Protein AF-A0A3C0BXC3-F1 (afdb_monomer_lite)

pLDDT: mean 95.16, std 4.07, range [66.94, 98.06]

Structure (mmCIF, N/CA/C/O backbone):
data_AF-A0A3C0BXC3-F1
#
_entry.id   AF-A0A3C0BXC3-F1
#
loop_
_atom_site.group_PDB
_atom_site.id
_atom_site.type_symbol
_atom_site.label_atom_id
_atom_site.label_alt_id
_atom_site.label_comp_id
_atom_site.label_asym_id
_atom_site.label_entity_id
_atom_site.label_seq_id
_atom_site.pdbx_PDB_ins_code
_atom_site.Cartn_x
_atom_site.Cartn_y
_atom_site.Cartn_z
_atom_site.occupancy
_atom_site.B_iso_or_equiv
_atom_site.auth_seq_id
_atom_site.auth_comp_id
_atom_site.auth_asym_id
_atom_site.auth_atom_id
_atom_site.pdbx_PDB_model_num
ATOM 1 N N . GLY A 1 1 ? 7.201 -4.815 9.035 1.00 66.94 1 GLY A N 1
ATOM 2 C CA . GLY A 1 1 ? 7.511 -3.634 8.212 1.00 66.94 1 GLY A CA 1
ATOM 3 C C . GLY A 1 1 ? 7.528 -2.364 9.036 1.00 66.94 1 GLY A C 1
ATOM 4 O O . GLY A 1 1 ? 6.734 -1.478 8.771 1.00 66.94 1 GLY A O 1
ATOM 5 N N . ARG A 1 2 ? 8.408 -2.254 10.042 1.00 84.25 2 ARG A N 1
ATOM 6 C CA . ARG A 1 2 ? 8.601 -0.978 10.747 1.00 84.25 2 ARG A CA 1
ATOM 7 C C . ARG A 1 2 ? 9.352 -0.025 9.815 1.00 84.25 2 ARG A C 1
ATOM 9 O O . ARG A 1 2 ? 10.370 -0.431 9.266 1.00 84.25 2 ARG A O 1
ATOM 16 N N . GLY A 1 3 ? 8.877 1.212 9.679 1.00 89.25 3 GLY A N 1
ATOM 17 C CA . GLY A 1 3 ? 9.511 2.222 8.823 1.00 89.25 3 GLY A CA 1
ATOM 18 C C . GLY A 1 3 ? 9.083 2.186 7.352 1.00 89.25 3 GLY A C 1
ATOM 19 O O . GLY A 1 3 ? 9.674 2.896 6.548 1.00 89.25 3 GLY A O 1
ATOM 20 N N . THR A 1 4 ? 8.068 1.391 7.001 1.00 89.88 4 THR A N 1
ATOM 21 C CA . THR A 1 4 ? 7.428 1.429 5.680 1.00 89.88 4 THR A CA 1
ATOM 22 C C . THR A 1 4 ? 5.978 1.855 5.850 1.00 89.88 4 THR A C 1
ATOM 24 O O . THR A 1 4 ? 5.234 1.211 6.590 1.00 89.88 4 THR A O 1
ATOM 27 N N . ASP A 1 5 ? 5.579 2.921 5.161 1.00 92.38 5 ASP A N 1
ATOM 28 C CA . ASP A 1 5 ? 4.215 3.437 5.234 1.00 92.38 5 ASP A CA 1
ATOM 29 C C . ASP A 1 5 ? 3.217 2.475 4.581 1.00 92.38 5 ASP A C 1
ATOM 31 O O . ASP A 1 5 ? 3.416 1.995 3.461 1.00 92.38 5 ASP A O 1
ATOM 35 N N . ILE A 1 6 ? 2.100 2.228 5.269 1.00 94.31 6 ILE A N 1
ATOM 36 C CA . ILE A 1 6 ? 0.989 1.443 4.732 1.00 94.31 6 ILE A CA 1
ATOM 37 C C . ILE A 1 6 ? 0.123 2.369 3.880 1.00 94.31 6 ILE A C 1
ATOM 39 O O . ILE A 1 6 ? -0.688 3.144 4.387 1.00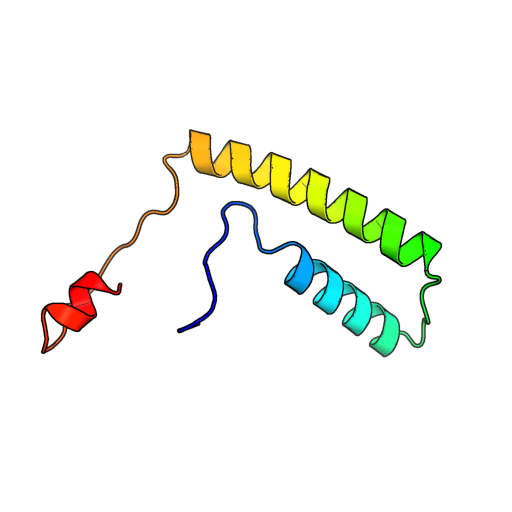 94.31 6 ILE A O 1
ATOM 43 N N . GLN A 1 7 ? 0.294 2.283 2.564 1.00 95.62 7 GLN A N 1
ATOM 44 C CA . GLN A 1 7 ? -0.519 3.027 1.607 1.00 95.62 7 GLN A CA 1
ATOM 45 C C . GLN A 1 7 ? -1.755 2.215 1.213 1.00 95.62 7 GLN A C 1
ATOM 47 O O . GLN A 1 7 ? -1.654 1.061 0.788 1.00 95.62 7 GLN A O 1
ATOM 52 N N . LEU A 1 8 ? -2.936 2.828 1.322 1.00 96.31 8 LEU A N 1
ATOM 53 C CA . LEU A 1 8 ? -4.176 2.221 0.840 1.00 96.31 8 LEU A CA 1
ATOM 54 C C . LEU A 1 8 ? -4.076 1.957 -0.666 1.00 96.31 8 LEU A C 1
ATOM 56 O O . LEU A 1 8 ? -3.742 2.858 -1.432 1.00 96.31 8 LEU A O 1
ATOM 60 N N . GLY A 1 9 ? -4.386 0.726 -1.072 1.00 94.31 9 GLY A N 1
ATOM 61 C CA . GLY A 1 9 ? -4.254 0.267 -2.457 1.00 94.31 9 GLY A CA 1
ATOM 62 C C . GLY A 1 9 ? -2.876 -0.292 -2.831 1.00 94.31 9 GLY A C 1
ATOM 63 O O . GLY A 1 9 ? -2.761 -0.895 -3.896 1.00 94.31 9 GLY A O 1
ATOM 64 N N . GLY A 1 10 ? -1.874 -0.174 -1.952 1.00 95.12 10 GLY A N 1
ATOM 65 C CA . GLY A 1 10 ? -0.492 -0.612 -2.179 1.00 95.12 10 GLY A CA 1
ATOM 66 C C . GLY A 1 10 ? 0.459 0.546 -2.498 1.00 95.12 10 GLY A C 1
ATOM 67 O O . GLY A 1 10 ? 0.018 1.641 -2.833 1.00 95.12 10 GLY A O 1
ATOM 68 N N . ASN A 1 11 ? 1.769 0.304 -2.380 1.00 94.94 11 ASN A N 1
ATOM 69 C CA . ASN A 1 11 ? 2.805 1.276 -2.741 1.00 94.94 11 ASN A CA 1
ATOM 70 C C . ASN A 1 11 ? 3.202 1.086 -4.223 1.00 94.94 11 ASN A C 1
ATOM 72 O O .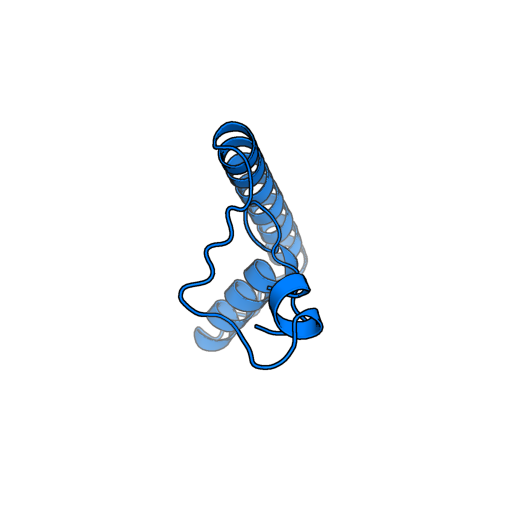 ASN A 1 11 ? 3.765 0.038 -4.552 1.00 94.94 11 ASN A O 1
ATOM 76 N N . PRO A 1 12 ? 2.933 2.061 -5.114 1.00 94.69 12 PRO A N 1
ATOM 77 C CA . PRO A 1 12 ? 3.230 1.941 -6.541 1.00 94.69 12 PRO A CA 1
ATOM 78 C C . PRO A 1 12 ? 4.708 1.709 -6.859 1.00 94.69 12 PRO A C 1
ATOM 80 O O . PRO A 1 12 ? 5.013 0.956 -7.781 1.00 94.69 12 PRO A O 1
ATOM 83 N N . ASP A 1 13 ? 5.615 2.333 -6.105 1.00 93.88 13 ASP A N 1
ATOM 84 C CA . ASP A 1 13 ? 7.051 2.252 -6.374 1.00 93.88 13 ASP A CA 1
ATOM 85 C C . ASP A 1 13 ? 7.571 0.849 -6.038 1.00 93.88 13 ASP A C 1
ATOM 87 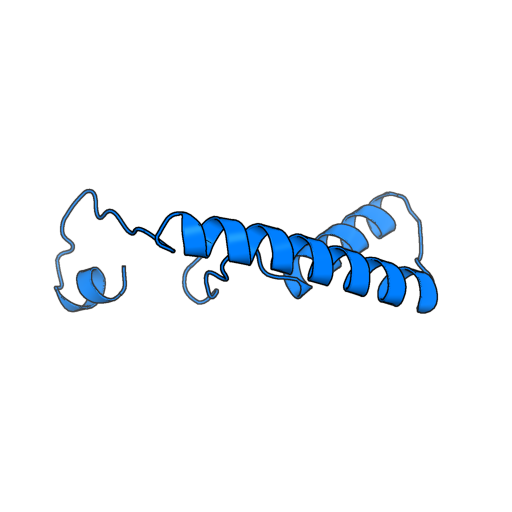O O . ASP A 1 13 ? 8.232 0.224 -6.862 1.00 93.88 13 ASP A O 1
ATOM 91 N N . MET A 1 14 ? 7.151 0.288 -4.898 1.00 94.44 14 MET A N 1
ATOM 92 C CA . MET A 1 14 ? 7.497 -1.092 -4.526 1.00 94.44 14 MET A CA 1
ATOM 93 C C . MET A 1 14 ? 6.918 -2.129 -5.500 1.00 94.44 14 MET A C 1
ATOM 95 O O . MET A 1 14 ? 7.547 -3.149 -5.770 1.00 94.44 14 MET A O 1
ATOM 99 N N . LEU A 1 15 ? 5.713 -1.891 -6.031 1.00 95.38 15 LEU A N 1
ATOM 100 C CA . LEU A 1 15 ? 5.108 -2.768 -7.039 1.00 95.38 15 LEU A CA 1
ATOM 101 C C . LEU A 1 15 ? 5.875 -2.714 -8.366 1.00 95.38 15 LEU A C 1
ATOM 103 O O . LEU A 1 15 ? 6.065 -3.746 -9.007 1.00 95.38 15 LEU A O 1
ATOM 107 N N . LEU A 1 16 ? 6.331 -1.524 -8.766 1.00 95.56 16 LEU A N 1
ATOM 108 C CA . LEU A 1 16 ? 7.137 -1.350 -9.969 1.00 95.56 16 LEU A CA 1
ATOM 109 C C . LEU A 1 16 ? 8.518 -1.999 -9.816 1.00 95.56 16 LEU A C 1
ATOM 111 O O . LEU A 1 16 ? 8.964 -2.681 -10.733 1.00 95.56 16 LEU A O 1
ATOM 115 N N . GLU A 1 17 ? 9.169 -1.835 -8.663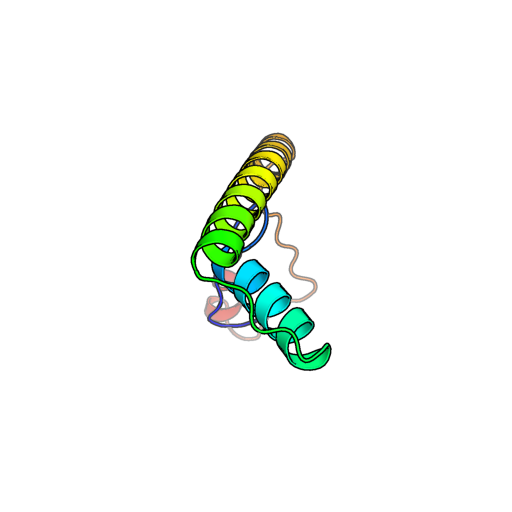 1.00 95.12 17 GLU A N 1
ATOM 116 C CA . GLU A 1 17 ? 10.432 -2.510 -8.337 1.00 95.12 17 GLU A CA 1
ATOM 117 C C . GLU A 1 17 ? 10.289 -4.035 -8.384 1.00 95.12 17 GLU A C 1
ATOM 119 O O . GLU A 1 17 ? 11.132 -4.710 -8.973 1.00 95.12 17 GLU A O 1
ATOM 124 N N . GLY A 1 18 ? 9.199 -4.580 -7.830 1.00 95.62 18 GLY A N 1
ATOM 125 C CA . GLY A 1 18 ? 8.900 -6.010 -7.910 1.00 95.62 18 GLY A CA 1
ATOM 126 C C . GLY A 1 18 ? 8.740 -6.493 -9.352 1.00 95.62 18 GLY A C 1
ATOM 127 O O . GLY A 1 18 ? 9.336 -7.495 -9.739 1.00 95.62 18 GLY A O 1
ATOM 128 N N . TRP A 1 19 ? 8.006 -5.743 -10.178 1.00 96.00 19 TRP A N 1
ATOM 129 C CA . TRP A 1 19 ? 7.871 -6.063 -11.598 1.00 96.00 19 TRP A CA 1
ATOM 130 C C . TRP A 1 19 ? 9.214 -6.008 -12.341 1.00 96.00 19 TRP A C 1
ATOM 132 O O . TRP A 1 19 ? 9.505 -6.899 -13.134 1.00 96.00 19 TRP A O 1
ATOM 142 N N . LEU A 1 20 ? 10.054 -5.005 -12.070 1.00 94.81 20 LEU A N 1
ATOM 143 C CA . LEU A 1 20 ? 11.392 -4.899 -12.661 1.00 94.81 20 LEU A CA 1
ATOM 144 C C . LEU A 1 20 ? 12.280 -6.084 -12.273 1.00 94.81 20 LEU A C 1
ATOM 146 O O . LEU A 1 20 ? 12.958 -6.639 -13.137 1.00 94.81 20 LEU A O 1
ATOM 150 N N . ALA A 1 21 ? 12.246 -6.498 -11.005 1.00 95.00 21 ALA A N 1
ATOM 151 C CA . ALA A 1 21 ? 12.971 -7.675 -10.538 1.00 95.00 21 ALA A CA 1
ATOM 152 C C . ALA A 1 21 ? 12.508 -8.948 -11.270 1.00 95.00 21 ALA A C 1
ATOM 154 O O . ALA A 1 21 ? 13.339 -9.713 -11.751 1.00 95.00 21 ALA A O 1
ATOM 155 N N . GLU A 1 22 ? 11.197 -9.131 -11.460 1.00 94.75 22 GLU A N 1
ATOM 156 C CA . GLU A 1 22 ? 10.664 -10.261 -12.233 1.00 94.75 22 GLU A CA 1
ATOM 157 C C . GLU A 1 22 ? 11.084 -10.244 -13.712 1.00 94.75 22 GLU A C 1
ATOM 159 O O . GLU A 1 22 ? 11.236 -11.308 -14.317 1.00 94.75 22 GLU A O 1
ATOM 164 N N . GLN A 1 23 ? 11.229 -9.065 -14.326 1.00 93.94 23 GLN A N 1
ATOM 165 C CA . GLN A 1 23 ? 11.740 -8.956 -15.697 1.00 93.94 23 GLN A CA 1
ATOM 166 C C . GLN A 1 23 ? 13.225 -9.316 -15.755 1.00 93.94 23 GLN A C 1
ATOM 168 O O . GLN A 1 23 ? 13.620 -10.098 -16.620 1.00 93.94 23 GLN A O 1
ATOM 173 N N . ALA A 1 24 ? 14.018 -8.831 -14.797 1.00 92.38 24 ALA A N 1
ATOM 174 C CA . ALA A 1 24 ? 15.436 -9.151 -14.693 1.00 92.38 24 ALA A CA 1
ATOM 175 C C . ALA A 1 24 ? 15.674 -10.659 -14.497 1.00 92.38 24 ALA A C 1
ATOM 177 O O . ALA A 1 24 ? 16.513 -11.237 -15.186 1.00 92.38 24 ALA A O 1
ATOM 178 N N . ASP A 1 25 ? 14.880 -11.324 -13.652 1.00 94.38 25 ASP A N 1
ATOM 179 C CA . ASP A 1 25 ? 14.948 -12.780 -13.446 1.00 94.38 25 ASP A CA 1
ATOM 180 C C . ASP A 1 25 ? 14.618 -13.578 -14.720 1.00 94.38 25 ASP A C 1
ATOM 182 O O . ASP A 1 25 ? 15.109 -14.691 -14.919 1.00 94.38 25 ASP A O 1
ATOM 186 N N . LYS A 1 26 ? 13.806 -13.004 -15.616 1.00 94.31 26 LYS A N 1
ATOM 187 C CA . LYS A 1 26 ? 13.492 -13.570 -16.940 1.00 94.31 26 LYS A CA 1
ATOM 188 C C . LYS A 1 26 ? 14.536 -13.216 -18.005 1.00 94.31 26 LYS A C 1
ATOM 190 O O . LYS A 1 26 ? 14.406 -13.673 -19.138 1.00 94.31 26 LYS A O 1
ATOM 195 N N . GLY A 1 27 ? 15.555 -12.429 -17.656 1.00 92.44 27 GLY A N 1
ATOM 196 C CA . GLY A 1 27 ? 16.567 -11.927 -18.585 1.00 92.44 27 GLY A CA 1
ATOM 197 C C . GLY A 1 27 ? 16.055 -10.834 -19.526 1.00 92.44 27 GLY A C 1
ATOM 198 O O . GLY A 1 27 ? 16.676 -10.586 -20.557 1.00 92.44 27 GLY A O 1
ATOM 199 N N . ASN A 1 28 ? 14.927 -10.199 -19.198 1.00 91.62 28 ASN A N 1
ATOM 200 C CA . ASN A 1 28 ? 14.379 -9.084 -19.958 1.00 91.62 28 ASN A CA 1
ATOM 201 C C . ASN A 1 28 ? 14.889 -7.761 -19.379 1.00 91.62 28 ASN A C 1
ATOM 203 O O . ASN A 1 28 ? 14.859 -7.556 -18.166 1.00 91.62 28 ASN A O 1
ATOM 207 N N . GLU A 1 29 ? 15.266 -6.832 -20.254 1.00 90.94 29 GLU A N 1
ATOM 208 C CA . GLU A 1 29 ? 15.549 -5.441 -19.898 1.00 90.94 29 GLU A CA 1
ATOM 209 C C . GLU A 1 29 ? 14.450 -4.550 -20.487 1.00 90.94 29 GLU A C 1
ATOM 211 O O . GLU A 1 29 ? 14.480 -4.249 -21.684 1.00 90.94 29 GLU A O 1
ATOM 216 N N . PRO A 1 30 ? 13.447 -4.154 -19.683 1.00 90.75 30 PRO A N 1
ATOM 217 C CA . PRO A 1 30 ? 12.366 -3.319 -20.171 1.00 90.75 30 PRO A CA 1
ATOM 218 C C . PRO A 1 30 ? 12.876 -1.951 -20.604 1.00 90.75 30 PRO A C 1
ATOM 220 O O . PRO A 1 30 ? 13.681 -1.308 -19.925 1.00 90.75 30 PRO A O 1
ATOM 223 N N . THR A 1 31 ? 12.352 -1.473 -21.719 1.00 94.88 31 THR A N 1
ATOM 224 C CA . THR A 1 31 ? 12.636 -0.132 -22.218 1.00 94.88 31 THR A CA 1
ATOM 225 C C . THR A 1 31 ? 12.044 0.941 -21.293 1.00 94.88 31 THR A C 1
ATOM 227 O O . THR A 1 31 ? 11.055 0.697 -20.593 1.00 94.88 31 THR A O 1
ATOM 230 N N . PRO A 1 32 ? 12.574 2.179 -21.309 1.00 93.56 32 PRO A N 1
ATOM 231 C CA . PRO A 1 32 ? 12.003 3.282 -20.532 1.00 93.56 32 PRO A CA 1
ATOM 232 C C . PRO A 1 32 ? 10.511 3.532 -20.808 1.00 93.56 32 PRO A C 1
ATOM 234 O O . PRO A 1 32 ? 9.776 3.946 -19.911 1.00 93.56 32 PRO A O 1
ATOM 237 N N . GLU A 1 33 ? 10.052 3.262 -22.033 1.00 95.06 33 GLU A N 1
ATOM 238 C CA . GLU A 1 33 ? 8.646 3.391 -22.425 1.00 95.06 33 GLU A CA 1
ATOM 239 C C . GLU A 1 33 ? 7.768 2.317 -21.770 1.00 95.06 33 GLU A C 1
ATOM 241 O O . GLU A 1 33 ? 6.704 2.638 -21.236 1.00 95.06 33 GLU A O 1
ATOM 246 N N . GLU A 1 34 ? 8.229 1.065 -21.731 1.00 93.50 34 GLU A N 1
ATOM 247 C CA . GLU A 1 34 ? 7.530 -0.035 -21.054 1.00 93.50 34 GLU A CA 1
ATOM 248 C C . GLU A 1 34 ? 7.459 0.190 -19.544 1.00 93.50 34 GLU A C 1
ATOM 250 O O . GLU A 1 34 ? 6.407 -0.017 -18.938 1.00 93.50 34 GLU A O 1
ATOM 255 N N . ILE A 1 35 ? 8.539 0.692 -18.939 1.00 94.12 35 ILE A N 1
ATOM 256 C CA . ILE A 1 35 ? 8.566 1.059 -17.517 1.00 94.12 35 ILE A CA 1
ATOM 257 C C . ILE A 1 35 ? 7.548 2.170 -17.236 1.00 94.12 35 ILE A C 1
ATOM 259 O O . ILE A 1 35 ? 6.788 2.090 -16.269 1.00 94.12 35 ILE A O 1
ATOM 263 N N . ALA A 1 36 ? 7.493 3.203 -18.082 1.00 95.50 36 ALA A N 1
ATOM 264 C CA . ALA A 1 36 ? 6.539 4.299 -17.928 1.00 95.50 36 ALA A CA 1
ATOM 265 C C . ALA A 1 36 ? 5.084 3.832 -18.101 1.00 95.50 36 ALA A C 1
ATOM 267 O O . ALA A 1 36 ? 4.208 4.241 -17.330 1.00 95.50 36 ALA A O 1
ATOM 268 N N . ALA A 1 37 ? 4.826 2.957 -19.077 1.00 96.44 37 ALA A N 1
ATOM 269 C CA . ALA A 1 37 ? 3.517 2.353 -19.292 1.00 96.44 37 ALA A CA 1
ATOM 270 C C . ALA A 1 37 ? 3.093 1.505 -18.084 1.00 96.44 37 ALA A C 1
ATOM 272 O O . ALA A 1 37 ? 1.993 1.689 -17.559 1.00 96.44 37 ALA A O 1
ATOM 273 N N . MET A 1 38 ? 3.992 0.655 -17.583 1.00 96.06 38 MET A N 1
ATOM 274 C CA . MET A 1 38 ? 3.740 -0.186 -16.417 1.00 96.06 38 MET A CA 1
ATOM 275 C C . MET A 1 38 ? 3.495 0.647 -15.158 1.00 96.06 38 MET A C 1
ATOM 277 O O . MET A 1 38 ? 2.546 0.399 -14.418 1.00 96.06 38 MET A O 1
ATOM 281 N N . ARG A 1 39 ? 4.284 1.704 -14.936 1.00 96.12 39 ARG A N 1
ATOM 282 C CA . ARG A 1 39 ? 4.081 2.631 -13.815 1.00 96.12 39 ARG A CA 1
ATOM 283 C C . ARG A 1 39 ? 2.693 3.268 -13.843 1.00 96.12 39 ARG A C 1
ATOM 285 O O . ARG A 1 39 ? 2.057 3.401 -12.798 1.00 96.12 39 ARG A O 1
ATOM 292 N N . LYS A 1 40 ? 2.218 3.672 -15.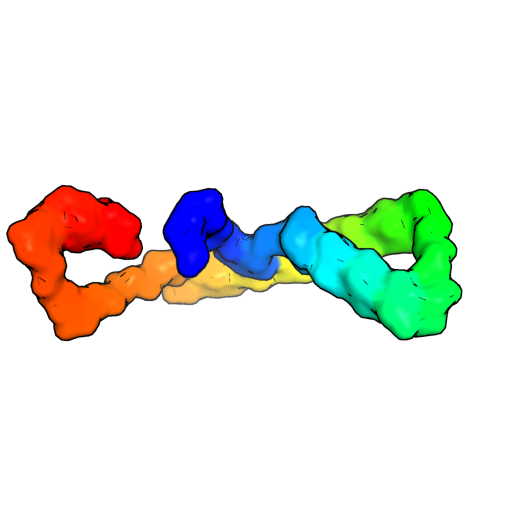025 1.00 97.06 40 LYS A N 1
ATOM 293 C CA . LYS A 1 40 ? 0.880 4.254 -15.194 1.00 97.06 40 LYS A CA 1
ATOM 294 C C . LYS A 1 40 ? -0.218 3.236 -14.889 1.00 97.06 40 LYS A C 1
ATOM 296 O O . LYS A 1 40 ? -1.190 3.589 -14.223 1.00 97.06 40 LYS A O 1
ATOM 301 N N . GLU A 1 41 ? -0.048 1.999 -15.346 1.00 97.31 41 GLU A N 1
ATOM 302 C CA . GLU A 1 41 ? -0.987 0.910 -15.076 1.00 97.31 41 GLU A CA 1
ATOM 303 C C . GLU A 1 41 ? -1.073 0.618 -13.574 1.00 97.31 41 GLU A C 1
ATOM 305 O O . GLU A 1 41 ? -2.153 0.681 -12.985 1.00 97.31 41 GLU A O 1
ATOM 310 N N . ILE A 1 42 ? 0.079 0.432 -12.922 1.00 97.44 42 ILE A N 1
ATOM 311 C CA . ILE A 1 42 ? 0.172 0.222 -11.473 1.00 97.44 42 ILE A CA 1
ATOM 312 C C . ILE A 1 42 ? -0.494 1.374 -10.715 1.00 97.44 42 ILE A C 1
ATOM 314 O O . ILE A 1 42 ? -1.283 1.132 -9.805 1.00 97.44 42 ILE A O 1
ATOM 318 N N . ALA A 1 43 ? -0.228 2.628 -11.094 1.00 96.38 43 ALA A N 1
ATOM 319 C CA . ALA A 1 43 ? -0.838 3.785 -10.444 1.00 96.38 43 ALA A CA 1
ATOM 320 C C . ALA A 1 43 ? -2.372 3.801 -10.584 1.00 96.38 43 ALA A C 1
ATOM 322 O O . ALA A 1 43 ? -3.071 4.158 -9.632 1.00 96.38 43 ALA A O 1
ATOM 323 N N . SER A 1 44 ? -2.905 3.395 -11.742 1.00 97.56 44 SER A N 1
ATOM 324 C CA . SER A 1 44 ? -4.352 3.276 -11.954 1.00 97.56 44 SER A CA 1
ATOM 325 C C . SER A 1 44 ? -4.962 2.199 -11.059 1.00 97.56 44 SER A C 1
ATOM 327 O O . SER A 1 44 ? -5.942 2.457 -10.356 1.00 97.56 44 SER A O 1
ATOM 329 N N . GLU A 1 45 ? -4.351 1.016 -11.026 1.00 97.38 45 GLU A N 1
ATOM 330 C CA . GLU A 1 45 ? -4.816 -0.114 -10.222 1.00 97.38 45 GLU A CA 1
ATOM 331 C C . GLU A 1 45 ? -4.743 0.172 -8.719 1.00 97.38 45 GLU A C 1
ATOM 333 O O . GLU A 1 45 ? -5.706 -0.082 -7.988 1.00 97.38 45 GLU A O 1
ATOM 338 N N . VAL A 1 46 ? -3.646 0.774 -8.250 1.00 97.56 46 VAL A N 1
ATOM 339 C CA . VAL A 1 46 ? -3.516 1.247 -6.864 1.00 97.56 46 VAL A CA 1
ATOM 340 C C . VAL A 1 46 ? -4.600 2.276 -6.551 1.00 97.56 46 VAL A C 1
ATOM 342 O O . VAL A 1 46 ? -5.223 2.192 -5.496 1.00 97.56 46 VAL A O 1
ATOM 345 N N . GLY A 1 47 ? -4.888 3.206 -7.466 1.00 97.69 47 GLY A N 1
ATOM 346 C CA . GLY A 1 47 ? -5.957 4.193 -7.302 1.00 97.69 47 GLY A CA 1
ATOM 347 C C . GLY A 1 47 ? -7.338 3.559 -7.115 1.00 97.69 47 GLY A C 1
ATOM 348 O O . GLY A 1 47 ? -8.064 3.930 -6.190 1.00 97.69 47 GLY A O 1
ATOM 349 N N . LYS A 1 48 ? -7.684 2.556 -7.931 1.00 97.88 48 LYS A N 1
ATOM 350 C CA . LYS A 1 48 ? -8.946 1.807 -7.796 1.00 97.88 48 LYS A CA 1
ATOM 351 C C . LYS A 1 48 ? -9.015 1.079 -6.453 1.00 97.88 48 LYS A C 1
ATOM 353 O O . LYS A 1 48 ? -9.978 1.251 -5.710 1.00 97.88 48 LYS A O 1
ATOM 358 N N . LYS A 1 49 ? -7.965 0.329 -6.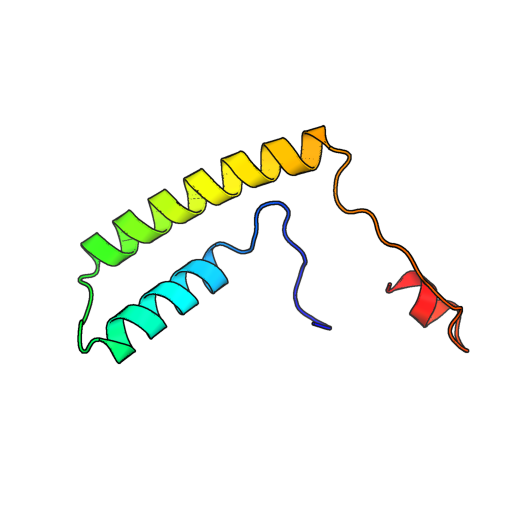097 1.00 97.88 49 LYS A N 1
ATOM 359 C CA . LYS A 1 49 ? -7.895 -0.406 -4.821 1.00 97.88 49 LYS A CA 1
ATOM 360 C C . LYS A 1 49 ? -7.932 0.529 -3.614 1.00 97.88 49 LYS A C 1
ATOM 362 O O . LYS A 1 49 ? -8.548 0.202 -2.603 1.00 97.88 49 LYS A O 1
ATOM 367 N N . LYS A 1 50 ? -7.301 1.701 -3.716 1.00 97.94 50 LYS A N 1
ATOM 368 C CA . LYS A 1 50 ? -7.346 2.749 -2.694 1.00 97.94 50 LYS A CA 1
ATOM 369 C C . LYS A 1 50 ? -8.774 3.217 -2.457 1.00 97.94 50 LYS A C 1
ATOM 371 O O . LYS A 1 50 ? -9.184 3.305 -1.305 1.00 97.94 50 LYS A O 1
ATOM 376 N N . GLN A 1 51 ? -9.521 3.487 -3.525 1.00 98.06 51 GLN A N 1
ATOM 377 C CA . GLN A 1 51 ? -10.916 3.904 -3.424 1.00 98.06 51 GLN A CA 1
ATOM 378 C C . GLN A 1 51 ? -11.766 2.825 -2.739 1.00 98.06 51 GLN A C 1
ATOM 380 O O . GLN A 1 51 ? -12.463 3.125 -1.774 1.00 98.06 51 GLN A O 1
ATOM 385 N N . THR A 1 52 ? -11.608 1.560 -3.139 1.00 98.00 52 THR A N 1
ATOM 386 C CA . THR A 1 52 ? -12.272 0.423 -2.481 1.00 98.00 52 THR A CA 1
ATOM 387 C C . THR A 1 52 ? -11.926 0.329 -0.992 1.00 98.00 52 THR A C 1
ATOM 389 O O . THR A 1 52 ? -12.803 0.104 -0.164 1.00 98.00 52 THR A O 1
ATOM 392 N N . ALA A 1 53 ? -10.658 0.529 -0.621 1.00 97.69 53 ALA A N 1
ATOM 393 C CA . ALA A 1 53 ? -10.236 0.489 0.778 1.00 97.69 53 ALA A CA 1
ATOM 394 C C . ALA A 1 53 ? -10.816 1.652 1.600 1.00 97.69 53 ALA A C 1
ATOM 396 O O . ALA A 1 53 ? -11.194 1.455 2.752 1.00 97.69 53 ALA A O 1
ATOM 397 N N . ILE A 1 54 ? -10.912 2.852 1.019 1.00 97.56 54 ILE A N 1
ATOM 398 C CA . ILE A 1 54 ? -11.557 4.009 1.659 1.00 97.56 54 ILE A CA 1
ATOM 399 C C . ILE A 1 54 ? -13.043 3.724 1.890 1.00 97.56 54 ILE A C 1
ATOM 401 O O . ILE A 1 54 ? -13.541 3.944 2.991 1.00 97.56 54 ILE A O 1
ATOM 405 N N . GLU A 1 55 ? -13.734 3.188 0.884 1.00 98.00 55 GLU A N 1
ATOM 406 C CA . GLU A 1 55 ? -15.150 2.809 0.981 1.00 98.00 55 GLU A CA 1
ATOM 407 C C . GLU A 1 55 ? -15.393 1.712 2.025 1.00 98.00 55 GLU A C 1
ATOM 409 O O . GLU A 1 55 ? -16.430 1.708 2.685 1.00 98.00 55 GLU A O 1
ATOM 414 N N . ALA A 1 56 ? -14.415 0.829 2.235 1.00 97.88 56 ALA A N 1
ATOM 415 C CA . ALA A 1 56 ? -14.448 -0.199 3.271 1.00 97.88 56 ALA A CA 1
ATOM 416 C C . ALA A 1 56 ? -14.135 0.318 4.694 1.00 97.88 56 ALA A C 1
ATOM 418 O O . ALA A 1 56 ? -14.205 -0.461 5.643 1.00 97.88 56 ALA A O 1
ATOM 419 N N . GLY A 1 57 ? -13.799 1.603 4.865 1.00 97.44 57 GLY A N 1
ATOM 420 C CA . GLY A 1 57 ? -13.511 2.211 6.172 1.00 97.44 57 GLY A CA 1
ATOM 421 C C . GLY A 1 57 ? -12.028 2.451 6.476 1.00 97.44 57 GLY A C 1
ATOM 422 O O . GLY A 1 57 ? -11.695 2.879 7.579 1.00 97.44 57 GLY A O 1
ATOM 423 N N . GLY A 1 58 ? -11.136 2.238 5.507 1.00 97.12 58 GLY A N 1
ATOM 424 C CA . GLY A 1 58 ? -9.703 2.500 5.640 1.00 97.12 58 GLY A CA 1
ATOM 425 C C . GLY A 1 58 ? -8.922 1.385 6.341 1.00 97.12 58 GLY A C 1
ATOM 426 O O . GLY A 1 58 ? -9.349 0.233 6.405 1.00 97.12 58 GLY A O 1
ATOM 427 N N . LEU A 1 59 ? -7.722 1.721 6.823 1.00 97.12 59 LEU A N 1
ATOM 428 C CA . LEU A 1 59 ? -6.870 0.780 7.550 1.00 97.12 59 LEU A CA 1
ATOM 429 C C . LEU A 1 59 ? -7.448 0.535 8.947 1.00 97.12 59 LEU A C 1
ATOM 431 O O . LEU A 1 59 ? -7.588 1.469 9.734 1.00 97.12 59 LEU A O 1
ATOM 435 N N . TYR A 1 60 ? -7.720 -0.726 9.265 1.00 97.19 60 TYR A N 1
ATOM 436 C CA . TYR A 1 60 ? -8.127 -1.151 10.598 1.00 97.19 60 TYR A CA 1
ATOM 437 C C . TYR A 1 60 ? -6.984 -1.908 11.277 1.00 97.19 60 TYR A C 1
ATOM 439 O O . TYR A 1 60 ? -6.513 -2.924 10.764 1.00 97.19 60 TYR A O 1
ATOM 447 N N . VAL A 1 61 ? -6.535 -1.400 12.423 1.00 96.88 61 VAL A N 1
ATOM 448 C CA . VAL A 1 61 ? -5.450 -1.990 13.213 1.00 96.88 61 VAL A CA 1
ATOM 449 C C . VAL A 1 61 ? -6.039 -2.725 14.412 1.00 96.88 61 VAL A C 1
ATOM 451 O O . VAL A 1 61 ? -6.836 -2.164 15.163 1.00 96.88 61 VAL A O 1
ATOM 454 N N . VAL A 1 62 ? -5.618 -3.977 14.611 1.00 97.25 62 VAL A N 1
ATOM 455 C CA . VAL A 1 62 ? -6.017 -4.805 15.756 1.00 97.25 62 VAL A CA 1
ATOM 456 C C . VAL A 1 62 ? -4.773 -5.240 16.518 1.00 97.25 62 VAL A C 1
ATOM 458 O O . VAL A 1 62 ? -3.999 -6.067 16.041 1.00 97.25 62 VAL A O 1
ATOM 461 N N . GLY A 1 63 ? -4.595 -4.699 17.722 1.00 97.19 63 GLY A N 1
ATOM 462 C CA . GLY A 1 63 ? -3.617 -5.212 18.678 1.00 97.19 63 GLY A CA 1
ATOM 463 C C . GLY A 1 63 ? -4.151 -6.466 19.363 1.00 97.19 63 GLY A C 1
ATOM 464 O O . GLY A 1 63 ? -5.243 -6.444 19.930 1.00 97.19 63 GLY A O 1
ATOM 465 N N . THR A 1 64 ? -3.394 -7.560 19.315 1.00 97.69 64 THR A N 1
ATOM 466 C CA . THR A 1 64 ? -3.771 -8.827 19.965 1.00 97.69 64 THR A CA 1
ATOM 467 C C . THR A 1 64 ? -3.425 -8.846 21.451 1.00 97.69 64 THR A C 1
ATOM 469 O O . THR A 1 64 ? -4.093 -9.515 22.232 1.00 97.69 64 THR A O 1
ATOM 472 N N . GLU A 1 65 ? -2.398 -8.094 21.847 1.00 98.00 65 GLU A N 1
ATOM 473 C CA . GLU A 1 65 ? -1.892 -7.982 23.215 1.00 98.00 65 GLU A CA 1
ATOM 474 C C . GLU A 1 65 ? -1.412 -6.547 23.475 1.00 98.00 65 GLU A C 1
ATOM 476 O O . GLU A 1 65 ? -1.307 -5.737 22.551 1.00 98.00 65 GLU A O 1
ATOM 481 N N . ARG A 1 66 ? -1.129 -6.221 24.742 1.00 97.69 66 ARG A N 1
ATOM 482 C CA . ARG A 1 66 ? -0.545 -4.928 25.121 1.00 97.69 66 ARG A CA 1
ATOM 483 C C . ARG A 1 66 ? 0.959 -5.046 25.281 1.00 97.69 66 ARG A C 1
ATOM 485 O O . ARG A 1 66 ? 1.441 -5.999 25.887 1.00 97.69 66 ARG A O 1
ATOM 492 N N . HIS A 1 67 ? 1.679 -4.036 24.813 1.00 97.81 67 HIS A N 1
ATOM 493 C CA . HIS A 1 67 ? 3.115 -3.943 25.027 1.00 97.81 67 HIS A CA 1
ATOM 494 C C . HIS A 1 67 ? 3.433 -3.402 26.428 1.00 97.81 67 HIS A C 1
ATOM 496 O O . HIS A 1 67 ? 2.614 -2.756 27.084 1.00 97.81 67 HIS A O 1
ATOM 502 N N . GLU A 1 68 ? 4.679 -3.590 26.871 1.00 97.25 68 GLU A N 1
ATOM 503 C CA . GLU A 1 68 ? 5.176 -3.055 28.150 1.00 97.25 68 GLU A CA 1
ATOM 504 C C . GLU A 1 68 ? 5.150 -1.517 28.212 1.00 97.25 68 GLU A C 1
ATOM 506 O O . GLU A 1 68 ? 5.151 -0.916 29.286 1.00 97.25 68 GLU A O 1
ATOM 511 N N . SER A 1 69 ? 5.118 -0.857 27.051 1.00 97.56 69 SER A N 1
ATOM 512 C CA . SER A 1 69 ? 5.079 0.595 26.935 1.00 97.56 69 SER A CA 1
ATOM 513 C C . SER A 1 69 ? 3.886 1.047 26.107 1.00 97.56 69 SER A C 1
ATOM 515 O O . SER A 1 69 ? 3.790 0.730 24.922 1.00 97.56 69 SER A O 1
ATOM 517 N N . ARG A 1 70 ? 3.070 1.937 26.686 1.00 96.44 70 ARG A N 1
ATOM 518 C CA . ARG A 1 70 ? 1.974 2.626 25.976 1.00 96.44 70 ARG A CA 1
ATOM 519 C C . ARG A 1 70 ? 2.437 3.339 24.705 1.00 96.44 70 ARG A C 1
ATOM 521 O O . ARG A 1 70 ? 1.673 3.498 23.763 1.00 96.44 70 ARG A O 1
ATOM 528 N N . ARG A 1 71 ? 3.697 3.787 24.665 1.00 97.81 71 ARG A N 1
ATOM 529 C CA . ARG A 1 71 ? 4.275 4.429 23.478 1.00 97.81 71 ARG A CA 1
ATOM 530 C C . ARG A 1 71 ? 4.349 3.464 22.294 1.00 97.81 71 ARG A C 1
ATOM 532 O O . ARG A 1 71 ? 4.276 3.916 21.159 1.00 97.81 71 ARG A O 1
ATOM 539 N N . ILE A 1 72 ? 4.567 2.175 22.547 1.00 96.44 72 ILE A N 1
ATOM 540 C CA . ILE A 1 72 ? 4.633 1.150 21.500 1.00 96.44 72 ILE A CA 1
ATOM 541 C C . ILE A 1 72 ? 3.219 0.817 21.026 1.00 96.44 72 ILE A C 1
ATOM 543 O O . ILE A 1 72 ? 3.008 0.785 19.823 1.00 96.44 72 ILE A O 1
ATOM 547 N N . ASP A 1 73 ? 2.250 0.705 21.940 1.00 97.06 73 ASP A N 1
ATOM 548 C CA . ASP A 1 73 ? 0.840 0.511 21.570 1.00 97.06 73 ASP A CA 1
ATOM 549 C C . ASP A 1 73 ? 0.324 1.632 20.658 1.00 97.06 73 ASP A C 1
ATOM 551 O O . ASP A 1 73 ? -0.328 1.356 19.667 1.00 97.06 73 ASP A O 1
ATOM 555 N N . ASN A 1 74 ? 0.667 2.893 20.938 1.00 96.50 74 ASN A N 1
ATOM 556 C CA . ASN A 1 74 ? 0.252 4.024 20.096 1.00 96.50 74 ASN A CA 1
ATOM 557 C C . ASN A 1 74 ? 0.974 4.097 18.735 1.00 96.50 74 ASN A C 1
ATOM 559 O O . ASN A 1 74 ? 0.615 4.934 17.910 1.00 96.50 74 ASN A O 1
ATOM 563 N N . GLN A 1 75 ? 2.044 3.321 18.535 1.00 94.44 75 GLN A N 1
ATOM 564 C CA . GLN A 1 75 ? 2.723 3.207 17.238 1.00 94.44 75 GLN A CA 1
ATOM 565 C C . GLN A 1 75 ? 2.148 2.084 16.377 1.00 94.44 75 GLN A C 1
ATOM 567 O O . GLN A 1 75 ? 2.430 2.070 15.179 1.00 94.44 75 GLN A O 1
ATOM 572 N N . LEU A 1 76 ? 1.448 1.129 16.995 1.00 93.44 76 LEU A N 1
ATOM 573 C CA . LEU A 1 76 ? 0.755 0.062 16.294 1.00 93.44 76 LEU A CA 1
ATOM 574 C C . LEU A 1 76 ? -0.510 0.632 15.649 1.00 93.44 76 LEU A C 1
ATOM 576 O O . LEU A 1 76 ? -0.657 0.413 14.429 1.00 93.44 76 LEU A O 1
#

Secondary structure (DSSP, 8-state):
-TTS---TT--HHHHHHHHHHHHHHTT----HHHHHHHHHHHHHHHHHHHHHHHHTTS-----SS--SSHHHHTT-

Foldseek 3Di:
DPPDDDAQLDDLVVVLVVVCVVCVVVVHDDDPVRSVVSSVVSVVSSVVRNVVCVVVPHDDDDDPDDDPDPVVVVVD

Radius of gyration: 17.2 Å; chains: 1; bounding box: 32×18×51 Å

Sequence (76 aa):
GRGTDIQLGGNPDMLLEGWLAEQADKGNEPTPEEIAAMRKEIASEVGKKKQTAIEAGGLYVVGTERHESRRIDNQL